Protein AF-A0ABD2N912-F1 (afdb_monomer)

Foldseek 3Di:
DPDPPPPPPPPPPPPPPPPVVVVLVPDDPLVNVVVVLPPPPVPDDPLRSVLCCQCVPPDPVSHDDDPVVVCPGPVNVPPPVVCVVVVVDDPVVVCCVVPVVHDPPPCPPPPPPDPPPPD

Structure (mmCIF, N/CA/C/O backbone):
data_AF-A0ABD2N912-F1
#
_entry.id   AF-A0ABD2N912-F1
#
loop_
_atom_site.group_PDB
_atom_site.id
_atom_site.type_symbol
_atom_site.label_atom_id
_atom_site.label_alt_id
_atom_site.label_comp_id
_atom_site.label_asym_id
_atom_site.label_entity_id
_atom_site.label_seq_id
_atom_site.pdbx_PDB_ins_code
_atom_site.Cartn_x
_atom_site.Cartn_y
_atom_site.Cartn_z
_atom_site.occupancy
_atom_site.B_iso_or_equiv
_atom_site.auth_seq_id
_atom_site.auth_comp_id
_atom_site.auth_asym_id
_atom_site.auth_atom_id
_atom_site.pdbx_PDB_model_num
ATOM 1 N N . MET A 1 1 ? -37.640 -16.811 -31.828 1.00 45.12 1 MET A N 1
ATOM 2 C CA . MET A 1 1 ? -36.407 -17.534 -32.209 1.00 45.12 1 MET A CA 1
ATOM 3 C C . MET A 1 1 ? -35.160 -16.833 -31.652 1.00 45.12 1 MET A C 1
ATOM 5 O O . MET A 1 1 ? -34.442 -16.226 -32.421 1.00 45.12 1 MET A O 1
ATOM 9 N N . HIS A 1 2 ? -34.896 -16.860 -30.338 1.00 42.69 2 HIS A N 1
ATOM 10 C CA . HIS A 1 2 ? -33.666 -16.251 -29.774 1.00 42.69 2 HIS A CA 1
ATOM 11 C C . HIS A 1 2 ? -33.140 -16.973 -28.514 1.00 42.69 2 HIS A C 1
ATOM 13 O O . HIS A 1 2 ? -32.409 -16.394 -27.726 1.00 42.69 2 HIS A O 1
ATOM 19 N N . GLN A 1 3 ? -33.497 -18.245 -28.307 1.00 40.22 3 GLN A N 1
ATOM 20 C CA . GLN A 1 3 ? -33.136 -19.000 -27.092 1.00 40.22 3 GLN A CA 1
ATOM 21 C C . GLN A 1 3 ? -32.065 -20.086 -27.329 1.00 40.22 3 GLN A C 1
ATOM 23 O O . GLN A 1 3 ? -31.762 -20.845 -26.422 1.00 40.22 3 GLN A O 1
ATOM 28 N N . HIS A 1 4 ? -31.457 -20.163 -28.521 1.00 38.78 4 HIS A N 1
ATOM 29 C CA . HIS A 1 4 ? -30.502 -21.236 -28.860 1.00 38.78 4 HIS A CA 1
ATOM 30 C C . HIS A 1 4 ? -29.018 -20.833 -28.882 1.00 38.78 4 HIS A C 1
ATOM 32 O O . HIS A 1 4 ? -28.172 -21.702 -29.044 1.00 38.78 4 HIS A O 1
ATOM 38 N N . TYR A 1 5 ? -28.669 -19.560 -28.667 1.00 40.53 5 TYR A N 1
ATOM 39 C CA . TYR A 1 5 ? -27.278 -19.089 -28.793 1.00 40.53 5 TYR A CA 1
ATOM 40 C C . TYR A 1 5 ? -26.486 -19.003 -27.476 1.00 40.53 5 TYR A C 1
ATOM 42 O O . TYR A 1 5 ? -25.312 -18.649 -27.503 1.00 40.53 5 TYR A O 1
ATOM 50 N N . PHE A 1 6 ? -27.084 -19.331 -26.324 1.00 36.62 6 PHE A N 1
ATOM 51 C CA . PHE A 1 6 ? -26.422 -19.154 -25.020 1.00 36.62 6 PHE A CA 1
ATOM 52 C C . PHE A 1 6 ? -25.780 -20.433 -24.446 1.00 36.62 6 PHE A C 1
ATOM 54 O O . PHE A 1 6 ? -25.070 -20.364 -23.450 1.00 36.62 6 PHE A O 1
ATOM 61 N N . ALA A 1 7 ? -25.996 -21.600 -25.062 1.00 39.78 7 ALA A N 1
ATOM 62 C CA . ALA A 1 7 ? -25.553 -22.886 -24.507 1.00 39.78 7 ALA A CA 1
ATOM 63 C C . ALA A 1 7 ? -24.255 -23.451 -25.124 1.00 39.78 7 ALA A C 1
ATOM 65 O O . ALA A 1 7 ? -23.718 -24.428 -24.610 1.00 39.78 7 ALA A O 1
ATOM 66 N N . GLU A 1 8 ? -23.711 -22.853 -26.188 1.00 37.34 8 GLU A N 1
ATOM 67 C CA . GLU A 1 8 ? -22.525 -23.397 -26.882 1.00 37.34 8 GLU A CA 1
ATOM 68 C C . GLU A 1 8 ? -21.184 -22.797 -26.433 1.00 37.34 8 GLU A C 1
ATOM 70 O O . GLU A 1 8 ? -20.123 -23.280 -26.833 1.00 37.34 8 GLU A O 1
ATOM 75 N N . THR A 1 9 ? -21.185 -21.781 -25.568 1.00 41.31 9 THR A N 1
ATOM 76 C CA . THR A 1 9 ? -19.943 -21.136 -25.108 1.00 41.31 9 THR A CA 1
ATOM 77 C C . THR A 1 9 ? -19.308 -21.811 -23.893 1.00 41.31 9 THR A C 1
ATOM 79 O O . THR A 1 9 ? -18.129 -21.591 -23.636 1.00 41.31 9 THR A O 1
ATOM 82 N N . LEU A 1 10 ? -20.024 -22.690 -23.185 1.00 40.66 10 LEU A N 1
ATOM 83 C CA . LEU A 1 10 ? -19.521 -23.325 -21.957 1.00 40.66 10 LEU A CA 1
ATOM 84 C C . LEU A 1 10 ? -18.709 -24.608 -22.183 1.00 40.66 10 LEU A C 1
ATOM 86 O O . LEU A 1 10 ? -18.123 -25.125 -21.238 1.00 40.66 10 LEU A O 1
ATOM 90 N N . ASN A 1 11 ? -18.620 -25.112 -23.419 1.00 39.91 11 ASN A N 1
ATOM 91 C CA . ASN A 1 11 ? -17.961 -26.396 -23.696 1.00 39.91 11 ASN A CA 1
ATOM 92 C C . ASN A 1 11 ? -16.570 -26.284 -24.343 1.00 39.91 11 ASN A C 1
ATOM 94 O O . ASN A 1 11 ? -15.971 -27.301 -24.688 1.00 39.91 11 ASN A O 1
ATOM 98 N N . LYS A 1 12 ? -16.028 -25.068 -24.504 1.00 41.16 12 LYS A N 1
ATOM 99 C CA . LYS A 1 12 ? -14.683 -24.851 -25.079 1.00 41.16 12 LYS A CA 1
ATOM 100 C C . LYS A 1 12 ? -13.623 -24.376 -24.080 1.00 41.16 12 LYS A C 1
ATOM 102 O O . LYS A 1 12 ? -12.449 -24.356 -24.431 1.00 41.16 12 LYS A O 1
ATOM 107 N N . GLU A 1 13 ? -13.983 -24.081 -22.831 1.00 44.50 13 GLU A N 1
ATOM 108 C CA . GLU A 1 13 ? -13.016 -23.620 -21.816 1.00 44.50 13 GLU A CA 1
ATOM 109 C C . GLU A 1 13 ? -12.293 -24.761 -21.069 1.00 44.50 13 GLU A C 1
ATOM 111 O O . GLU A 1 13 ? -11.349 -24.513 -20.325 1.00 44.50 13 GLU A O 1
ATOM 116 N N . SER A 1 14 ? -12.665 -26.029 -21.284 1.00 47.09 14 SER A N 1
ATOM 117 C CA . SER A 1 14 ? -12.164 -27.140 -20.456 1.00 47.09 14 SER A CA 1
ATOM 118 C C . SER A 1 14 ? -10.816 -27.750 -20.886 1.00 47.09 14 SER A C 1
ATOM 120 O O . SER A 1 14 ? -10.288 -28.588 -20.152 1.00 47.09 14 SER A O 1
ATOM 122 N N . VAL A 1 15 ? -10.238 -27.389 -22.040 1.00 48.19 15 VAL A N 1
ATOM 123 C CA . 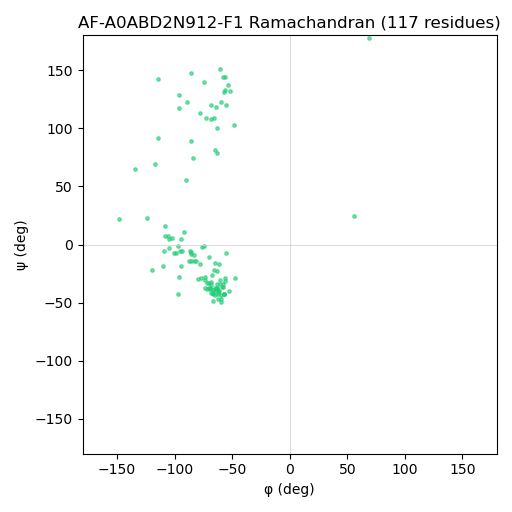VAL A 1 15 ? -9.055 -28.108 -22.581 1.00 48.19 15 VAL A CA 1
ATOM 124 C C . VAL A 1 15 ? -7.756 -27.290 -22.538 1.00 48.19 15 VAL A C 1
ATOM 126 O O . VAL A 1 15 ? -6.675 -27.869 -22.541 1.00 48.19 15 VAL A O 1
ATOM 129 N N . VAL A 1 16 ? -7.822 -25.963 -22.394 1.00 47.44 16 VAL A N 1
ATOM 130 C CA . VAL A 1 16 ? -6.622 -25.094 -22.408 1.00 47.44 16 VAL A CA 1
ATOM 131 C C . VAL A 1 16 ? -5.885 -25.057 -21.052 1.00 47.44 16 VAL A C 1
ATOM 133 O O . VAL A 1 16 ? -4.732 -24.658 -20.977 1.00 47.44 16 VAL A O 1
ATOM 136 N N . GLY A 1 17 ? -6.500 -25.534 -19.964 1.00 48.03 17 GLY A N 1
ATOM 137 C CA . GLY A 1 17 ? -5.993 -25.289 -18.605 1.00 48.03 17 GLY A CA 1
ATOM 138 C C . GLY A 1 17 ? -4.930 -26.249 -18.054 1.00 48.03 17 GLY A C 1
ATOM 139 O O . GLY A 1 17 ? -4.338 -25.938 -17.025 1.00 48.03 17 GLY A O 1
ATOM 140 N N . LYS A 1 18 ? -4.685 -27.419 -18.664 1.00 50.84 18 LYS A N 1
ATOM 141 C CA . LYS A 1 18 ? -3.823 -28.455 -18.044 1.00 50.84 18 LYS A CA 1
ATOM 142 C C . LYS A 1 18 ? -2.375 -28.436 -18.535 1.00 50.84 18 LYS A C 1
ATOM 144 O O . LYS A 1 18 ? -1.462 -28.527 -17.722 1.00 50.84 18 LYS A O 1
ATOM 149 N N . SER A 1 19 ? -2.155 -28.271 -19.839 1.00 52.31 19 SER A N 1
ATOM 150 C CA . SER A 1 19 ? -0.809 -28.284 -20.430 1.00 52.31 19 SER A CA 1
ATOM 151 C C . SER A 1 19 ? 0.002 -27.029 -20.098 1.00 52.31 19 SER A C 1
ATOM 153 O O . SER A 1 19 ? 1.215 -27.106 -19.923 1.00 52.31 19 SER A O 1
ATOM 155 N N . GLU A 1 20 ? -0.657 -25.874 -19.973 1.00 56.81 20 GLU A N 1
ATOM 156 C CA . GLU A 1 20 ? 0.009 -24.619 -19.603 1.00 56.81 20 GLU A CA 1
ATOM 157 C C . GLU A 1 20 ? 0.426 -24.615 -18.126 1.00 56.81 20 GLU A C 1
ATOM 159 O O . GLU A 1 20 ? 1.531 -24.189 -17.797 1.00 56.81 20 GLU A O 1
ATOM 164 N N . PHE A 1 21 ? -0.398 -25.179 -17.237 1.00 52.91 21 PHE A N 1
ATOM 165 C CA . PHE A 1 21 ? -0.070 -25.313 -15.815 1.00 52.91 21 PHE A CA 1
ATOM 166 C C . PHE A 1 21 ? 1.121 -26.250 -15.566 1.00 52.91 21 PHE A C 1
ATOM 168 O O . PHE A 1 21 ? 1.972 -25.951 -14.727 1.00 52.91 21 PHE A O 1
ATOM 175 N N . GL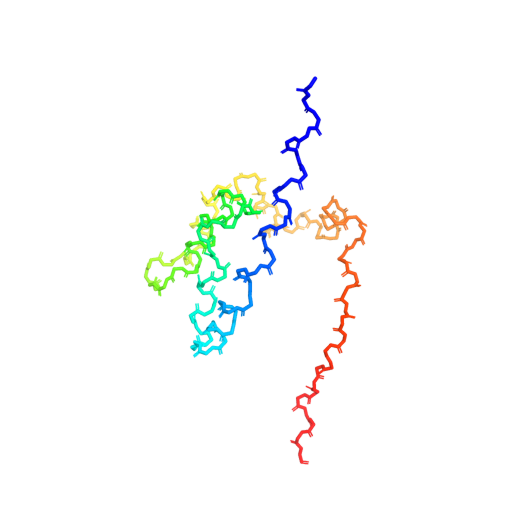U A 1 22 ? 1.227 -27.349 -16.320 1.00 60.97 22 GLU A N 1
ATOM 176 C CA . GLU A 1 22 ? 2.365 -28.272 -16.218 1.00 60.97 22 GLU A CA 1
ATOM 177 C C . GLU A 1 22 ? 3.672 -27.635 -16.727 1.00 60.97 22 GLU A C 1
ATOM 179 O O . GLU A 1 22 ? 4.744 -27.856 -16.160 1.00 60.97 22 GLU A O 1
ATOM 184 N N . ALA A 1 23 ? 3.590 -26.784 -17.756 1.00 61.38 23 ALA A N 1
ATOM 185 C CA . ALA A 1 23 ? 4.733 -26.020 -18.251 1.00 61.38 23 ALA A CA 1
ATOM 186 C C . ALA A 1 23 ? 5.193 -24.942 -17.250 1.00 61.38 23 ALA A C 1
ATOM 188 O O . ALA A 1 23 ? 6.396 -24.733 -17.075 1.00 61.38 23 ALA A O 1
ATOM 189 N N . LEU A 1 24 ? 4.255 -24.298 -16.549 1.00 54.50 24 LEU A N 1
ATOM 190 C CA . LEU A 1 24 ? 4.544 -23.295 -15.518 1.00 54.50 24 LEU A CA 1
ATOM 191 C C . LEU A 1 24 ? 5.199 -23.903 -14.269 1.00 54.50 24 LEU A C 1
ATOM 193 O O . LEU A 1 24 ? 6.057 -23.258 -13.670 1.00 54.50 24 LEU A O 1
ATOM 197 N N . ALA A 1 25 ? 4.877 -25.153 -13.921 1.00 59.94 25 ALA A N 1
ATOM 198 C CA . ALA A 1 25 ? 5.501 -25.878 -12.807 1.00 59.94 25 ALA A CA 1
ATOM 199 C C . ALA A 1 25 ? 7.004 -26.166 -13.014 1.00 59.94 25 ALA A C 1
ATOM 201 O O . ALA A 1 25 ? 7.713 -26.474 -12.056 1.00 59.94 25 ALA A O 1
ATOM 202 N N . ARG A 1 26 ? 7.502 -26.051 -14.254 1.00 63.38 26 ARG A N 1
ATOM 203 C CA . ARG A 1 26 ? 8.919 -26.249 -14.613 1.00 63.38 26 ARG A CA 1
ATOM 204 C C . ARG A 1 26 ? 9.733 -24.955 -14.613 1.00 63.38 26 ARG A C 1
ATOM 206 O O . ARG A 1 26 ? 10.946 -24.997 -14.814 1.00 63.38 26 ARG A O 1
ATOM 213 N N . LEU A 1 27 ? 9.094 -23.804 -14.405 1.00 56.16 27 LEU A N 1
ATOM 214 C CA . LEU A 1 27 ? 9.784 -22.523 -14.335 1.00 56.16 27 LEU A CA 1
ATOM 215 C C . LEU A 1 27 ? 10.294 -22.271 -12.910 1.00 56.16 27 LEU A C 1
ATOM 217 O O . LEU A 1 27 ? 9.649 -22.673 -11.939 1.00 56.16 27 LEU A O 1
ATOM 221 N N . PRO A 1 28 ? 11.438 -21.580 -12.743 1.00 57.62 28 PRO A N 1
ATOM 222 C CA . PRO A 1 28 ? 11.879 -21.154 -11.423 1.00 57.62 28 PRO A CA 1
ATOM 223 C C . PRO A 1 28 ? 10.748 -20.376 -10.744 1.00 57.62 28 PRO A C 1
ATOM 225 O O . PRO A 1 28 ? 10.109 -19.538 -11.382 1.00 57.62 28 PRO A O 1
ATOM 228 N N . LYS A 1 29 ? 10.517 -20.638 -9.450 1.00 55.31 29 LYS A N 1
ATOM 229 C CA . LYS A 1 29 ? 9.402 -20.080 -8.652 1.00 55.31 29 LYS A CA 1
ATOM 230 C C . LYS A 1 29 ? 9.240 -18.557 -8.817 1.00 55.31 29 LYS A C 1
ATOM 232 O O . LYS A 1 29 ? 8.127 -18.044 -8.771 1.00 55.31 29 LYS A O 1
ATOM 237 N N . THR A 1 30 ? 10.332 -17.847 -9.107 1.00 46.72 30 THR A N 1
ATOM 238 C CA . THR A 1 30 ? 10.363 -16.416 -9.440 1.00 46.72 30 THR A CA 1
ATOM 239 C C . THR A 1 30 ? 9.507 -16.037 -10.656 1.00 46.72 30 THR A C 1
ATOM 241 O O . THR A 1 30 ? 8.902 -14.975 -10.647 1.00 46.72 30 THR A O 1
ATOM 244 N N . ILE A 1 31 ? 9.425 -16.866 -11.701 1.00 49.91 31 ILE A N 1
ATOM 245 C CA . ILE A 1 31 ? 8.678 -16.565 -12.939 1.00 49.91 31 ILE A CA 1
ATOM 246 C C . ILE A 1 31 ? 7.170 -16.814 -12.766 1.00 49.91 31 ILE A C 1
ATOM 248 O O . ILE A 1 31 ? 6.360 -16.104 -13.361 1.00 49.91 31 ILE A O 1
ATOM 252 N N . ILE A 1 32 ? 6.784 -17.752 -11.896 1.00 52.00 32 ILE A N 1
ATOM 253 C CA . ILE A 1 32 ? 5.377 -18.104 -11.644 1.00 52.00 32 ILE A CA 1
ATOM 254 C C . ILE A 1 32 ? 4.624 -16.938 -10.981 1.00 52.00 32 ILE A C 1
ATOM 256 O O . ILE A 1 32 ? 3.495 -16.638 -11.368 1.00 52.00 32 ILE A O 1
ATOM 260 N N . ILE A 1 33 ? 5.266 -16.212 -10.055 1.00 52.59 33 ILE A N 1
ATOM 261 C CA . ILE A 1 33 ? 4.657 -15.047 -9.383 1.00 52.59 33 ILE A CA 1
ATOM 262 C C . ILE A 1 33 ? 4.305 -13.944 -10.397 1.00 52.59 33 ILE A C 1
ATOM 264 O O . ILE A 1 33 ? 3.237 -13.341 -10.310 1.00 52.59 33 ILE A O 1
ATOM 268 N N . PHE A 1 34 ? 5.167 -13.709 -11.393 1.00 47.91 34 PHE A N 1
ATOM 269 C CA . PHE A 1 34 ? 4.938 -12.685 -12.419 1.00 47.91 34 PHE A CA 1
ATOM 270 C C . PHE A 1 34 ? 3.863 -13.078 -13.439 1.00 47.91 34 PHE A C 1
ATOM 272 O O . PHE A 1 34 ? 3.180 -12.196 -13.952 1.00 47.91 34 PHE A O 1
ATOM 279 N N . HIS A 1 35 ? 3.688 -14.372 -13.726 1.00 48.75 35 HIS A N 1
ATOM 280 C CA . HIS A 1 35 ? 2.649 -14.846 -14.649 1.00 48.75 35 HIS A CA 1
ATOM 281 C C . HIS A 1 35 ? 1.249 -14.860 -14.013 1.00 48.75 35 HIS A C 1
ATOM 283 O O . HIS A 1 35 ? 0.257 -14.682 -14.712 1.00 48.75 35 HIS A O 1
ATOM 289 N N . PHE A 1 36 ? 1.156 -15.033 -12.686 1.00 51.16 36 PHE A N 1
ATOM 290 C CA . PHE A 1 36 ? -0.124 -15.040 -11.963 1.00 51.16 36 PHE A CA 1
ATOM 291 C C . PHE A 1 36 ? -0.824 -13.670 -11.965 1.00 51.16 36 PHE A C 1
ATOM 293 O O . PHE A 1 36 ? -2.053 -13.584 -11.914 1.00 51.16 36 PHE A O 1
ATOM 300 N N . ILE A 1 37 ? -0.057 -12.586 -12.090 1.00 54.16 37 ILE A N 1
ATOM 301 C CA . ILE A 1 37 ? -0.575 -11.224 -12.286 1.00 54.16 37 ILE A CA 1
ATOM 302 C C . ILE A 1 37 ? -0.691 -10.977 -13.781 1.00 54.16 37 ILE A C 1
ATOM 304 O O . ILE A 1 37 ? -0.091 -10.072 -14.356 1.00 54.16 37 ILE A O 1
ATOM 308 N N . ASP A 1 38 ? -1.431 -11.856 -14.440 1.00 54.38 38 ASP A N 1
ATOM 309 C CA . ASP A 1 38 ? -1.714 -11.706 -15.849 1.00 54.38 38 ASP A CA 1
ATOM 310 C C . ASP A 1 38 ? -2.396 -10.344 -16.076 1.00 54.38 38 ASP A C 1
ATOM 312 O O . ASP A 1 38 ? -3.378 -9.984 -15.409 1.00 54.38 38 ASP A O 1
ATOM 316 N N . LYS A 1 39 ? -1.887 -9.595 -17.061 1.00 56.62 39 LYS A N 1
ATOM 317 C CA . LYS A 1 39 ? -2.407 -8.301 -17.535 1.00 56.62 39 LYS A CA 1
ATOM 318 C C . LYS A 1 39 ? -3.882 -8.366 -17.956 1.00 56.62 39 LYS A C 1
ATOM 320 O O . LYS A 1 39 ? -4.488 -7.325 -18.228 1.00 56.62 39 LYS A O 1
ATOM 325 N N . LYS A 1 40 ? -4.475 -9.563 -17.990 1.00 57.44 40 LYS A N 1
ATOM 326 C CA . LYS A 1 40 ? -5.861 -9.836 -18.367 1.00 57.44 40 LYS A CA 1
ATOM 327 C C . LYS A 1 40 ? -6.686 -10.592 -17.324 1.00 57.44 40 LYS A C 1
ATOM 329 O O . LYS A 1 40 ? -7.711 -11.137 -17.706 1.00 57.44 40 LYS A O 1
ATOM 334 N N . ASN A 1 41 ? -6.352 -10.591 -16.028 1.00 65.75 41 ASN A N 1
ATOM 335 C CA . ASN A 1 41 ? -7.304 -11.124 -15.042 1.00 65.75 41 ASN A CA 1
ATOM 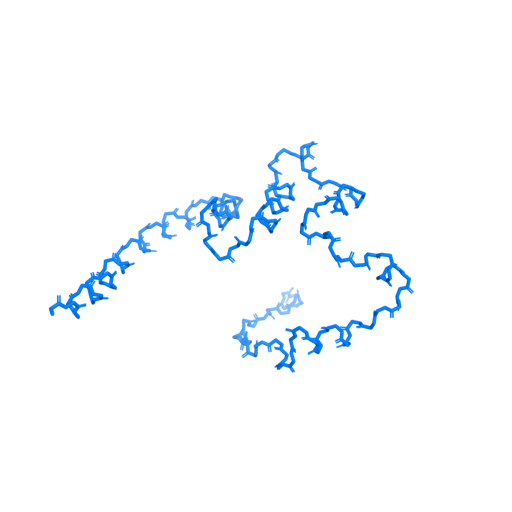336 C C . ASN A 1 41 ? -8.566 -10.223 -14.981 1.00 65.75 41 ASN A C 1
ATOM 338 O O . ASN A 1 41 ? -8.484 -9.102 -14.459 1.00 65.75 41 ASN A O 1
ATOM 342 N N . PRO A 1 42 ? -9.739 -10.672 -15.482 1.00 66.75 42 PRO A N 1
ATOM 343 C CA . PRO A 1 42 ? -10.941 -9.839 -15.542 1.00 66.75 42 PRO A CA 1
ATOM 344 C C . PRO A 1 42 ? -11.531 -9.566 -14.152 1.00 66.75 42 PRO A C 1
ATOM 346 O O . PRO A 1 42 ? -12.412 -8.723 -14.012 1.00 66.75 42 PRO A O 1
ATOM 349 N N . ARG A 1 43 ? -11.051 -10.262 -13.112 1.00 80.00 43 ARG A N 1
ATOM 350 C CA . ARG A 1 43 ? -11.537 -10.128 -11.733 1.00 80.00 43 ARG A CA 1
ATOM 351 C C . ARG A 1 43 ? -10.906 -8.957 -10.978 1.00 80.00 43 ARG A C 1
ATOM 353 O O . ARG A 1 43 ? -11.403 -8.597 -9.916 1.00 80.00 43 ARG A O 1
ATOM 360 N N . LEU A 1 44 ? -9.817 -8.373 -11.488 1.00 84.31 44 LEU A N 1
ATOM 361 C CA . LEU A 1 44 ? -9.138 -7.245 -10.846 1.00 84.31 44 LEU A CA 1
ATOM 362 C C . LEU A 1 44 ? -9.594 -5.913 -11.438 1.00 84.31 44 LEU A C 1
ATOM 364 O O . LEU A 1 44 ? -9.504 -5.698 -12.650 1.00 84.31 44 LEU A O 1
ATOM 368 N N . SER A 1 45 ? -9.999 -4.996 -10.555 1.00 89.75 45 SER A N 1
ATOM 369 C CA . SER A 1 45 ? -10.273 -3.606 -10.921 1.00 89.75 45 SER A CA 1
ATOM 370 C C . SER A 1 45 ? -9.015 -2.929 -11.483 1.00 89.75 45 SER A C 1
ATOM 372 O O . SER A 1 45 ? -7.891 -3.276 -11.107 1.00 89.75 45 SER A O 1
ATOM 374 N N . ALA A 1 46 ? -9.187 -1.945 -12.369 1.00 90.19 46 ALA A N 1
ATOM 375 C CA . ALA A 1 46 ? -8.056 -1.220 -12.953 1.00 90.19 46 ALA A CA 1
ATOM 376 C C . ALA A 1 46 ? -7.138 -0.564 -11.891 1.00 90.19 46 ALA A C 1
ATOM 378 O O . ALA A 1 46 ? -5.924 -0.736 -11.998 1.00 90.19 46 ALA A O 1
ATOM 379 N N . PRO A 1 47 ? -7.658 0.082 -10.822 1.00 91.56 47 PRO A N 1
ATOM 380 C CA . PRO A 1 47 ? -6.814 0.605 -9.744 1.00 91.56 47 PRO A CA 1
ATOM 381 C C . PRO A 1 47 ? -6.036 -0.476 -8.983 1.00 91.56 47 PRO A C 1
ATOM 383 O O . PRO A 1 47 ? -4.883 -0.261 -8.617 1.00 91.56 47 PRO A O 1
ATOM 386 N N . SER A 1 48 ? -6.641 -1.648 -8.755 1.00 91.06 48 SER A N 1
ATOM 387 C CA . SER A 1 48 ? -5.956 -2.779 -8.110 1.00 91.06 48 SER A CA 1
ATOM 388 C C . SER A 1 48 ? -4.814 -3.308 -8.973 1.00 91.06 48 SER A C 1
ATOM 390 O O . SER A 1 48 ? -3.764 -3.672 -8.449 1.00 91.06 48 SER A O 1
ATOM 392 N N . ARG A 1 49 ? -5.008 -3.335 -10.295 1.00 90.31 49 ARG A N 1
ATOM 393 C CA . ARG A 1 49 ? -3.983 -3.774 -11.243 1.00 90.31 49 ARG A CA 1
ATOM 394 C C . ARG A 1 49 ? -2.796 -2.816 -11.274 1.00 90.31 49 ARG A C 1
ATOM 396 O O . ARG A 1 49 ? -1.674 -3.277 -11.110 1.00 90.31 49 ARG A O 1
ATOM 403 N N . ASP A 1 50 ? -3.046 -1.510 -11.389 1.00 91.31 50 ASP A N 1
ATOM 404 C CA . ASP A 1 50 ? -1.991 -0.482 -11.352 1.00 91.31 50 ASP A CA 1
ATOM 405 C C . ASP A 1 50 ? -1.170 -0.561 -10.055 1.00 91.31 50 ASP A C 1
ATOM 407 O O . ASP A 1 50 ? 0.060 -0.517 -10.088 1.00 91.31 50 ASP A O 1
ATOM 411 N N . LEU A 1 51 ? -1.831 -0.764 -8.909 1.00 93.06 51 LEU A N 1
ATOM 412 C CA . LEU A 1 51 ? -1.140 -0.953 -7.634 1.00 93.06 51 LEU A CA 1
ATOM 413 C C . LEU A 1 51 ? -0.199 -2.169 -7.663 1.00 93.06 51 LEU A C 1
ATOM 415 O O . LEU A 1 51 ? 0.963 -2.055 -7.269 1.00 93.06 51 LEU A O 1
ATOM 419 N N . LEU A 1 52 ? -0.696 -3.324 -8.115 1.00 91.44 52 LEU A N 1
ATOM 420 C CA . LEU A 1 52 ? 0.080 -4.565 -8.154 1.00 91.44 52 LEU A CA 1
ATOM 421 C C . LEU A 1 52 ? 1.256 -4.476 -9.129 1.00 91.44 52 LEU A C 1
ATOM 423 O O . LEU A 1 52 ? 2.363 -4.865 -8.761 1.00 91.44 52 LEU A O 1
ATOM 427 N N . GLU A 1 53 ? 1.049 -3.914 -10.322 1.00 90.69 53 GLU A N 1
ATOM 428 C CA . GLU A 1 53 ? 2.113 -3.712 -11.315 1.00 90.69 53 GLU A CA 1
ATOM 429 C C . GLU A 1 53 ? 3.264 -2.876 -10.737 1.00 90.69 53 GLU A C 1
ATOM 431 O O . GLU A 1 53 ? 4.432 -3.235 -10.886 1.00 90.69 53 GLU A O 1
ATOM 436 N N . ARG A 1 54 ? 2.954 -1.805 -9.994 1.00 92.50 54 ARG A N 1
ATOM 437 C CA . ARG A 1 54 ? 3.975 -0.942 -9.376 1.00 92.50 54 ARG A CA 1
ATOM 438 C C . ARG A 1 54 ? 4.662 -1.577 -8.168 1.00 92.50 54 ARG A C 1
ATOM 440 O O . ARG A 1 54 ? 5.854 -1.344 -7.955 1.00 92.50 54 ARG A O 1
ATOM 447 N N . LEU A 1 55 ? 3.933 -2.333 -7.345 1.00 92.44 55 LEU A N 1
ATOM 448 C CA . LEU A 1 55 ? 4.493 -3.019 -6.171 1.00 92.44 55 LEU A CA 1
ATOM 449 C C . LEU A 1 55 ? 5.412 -4.174 -6.562 1.00 92.44 55 LEU A C 1
ATOM 451 O O . LEU A 1 55 ? 6.384 -4.455 -5.863 1.00 92.44 55 LEU A O 1
ATOM 455 N N . LEU A 1 56 ? 5.100 -4.833 -7.671 1.00 90.88 56 LEU A N 1
ATOM 456 C CA . LEU A 1 56 ? 5.778 -6.045 -8.110 1.00 90.88 56 LEU A CA 1
ATOM 457 C C . LEU A 1 56 ? 6.662 -5.799 -9.329 1.00 90.88 56 LEU A C 1
ATOM 459 O O . LEU A 1 56 ? 7.125 -6.745 -9.950 1.00 90.88 56 LEU A O 1
ATOM 463 N N . GLU A 1 57 ? 6.965 -4.537 -9.626 1.00 90.19 57 GLU A N 1
ATOM 464 C CA . GLU A 1 57 ? 7.934 -4.149 -10.644 1.00 90.19 57 GLU A CA 1
ATOM 465 C C . GLU A 1 57 ? 9.271 -4.878 -10.425 1.00 90.19 57 GLU A C 1
ATOM 467 O O . GLU A 1 57 ? 9.808 -4.948 -9.308 1.00 90.19 57 GLU A O 1
ATOM 472 N N . LYS A 1 58 ? 9.807 -5.444 -11.508 1.00 88.69 58 LYS A N 1
ATOM 473 C CA . LYS A 1 58 ? 11.020 -6.264 -11.484 1.00 88.69 58 LYS A CA 1
ATOM 474 C C . LYS A 1 58 ? 12.232 -5.418 -11.118 1.00 88.69 58 LYS A C 1
ATOM 476 O O . LYS A 1 58 ? 13.070 -5.860 -10.333 1.00 88.69 58 LYS A O 1
ATOM 481 N N . ASP A 1 59 ? 12.304 -4.211 -11.669 1.00 89.50 59 ASP A N 1
ATOM 482 C CA . ASP A 1 59 ? 13.355 -3.250 -11.356 1.00 89.50 59 ASP A CA 1
ATOM 483 C C . ASP A 1 59 ? 13.079 -2.573 -9.995 1.00 89.50 59 ASP A C 1
ATOM 485 O O . ASP A 1 59 ? 12.126 -1.795 -9.868 1.00 89.50 59 ASP A O 1
ATOM 489 N N . PRO A 1 60 ? 13.907 -2.805 -8.959 1.00 90.25 60 PRO A N 1
ATOM 490 C CA . PRO A 1 60 ? 13.681 -2.238 -7.631 1.00 90.25 60 PRO A CA 1
ATOM 491 C C . PRO A 1 60 ? 13.739 -0.705 -7.618 1.00 90.25 60 PRO A C 1
ATOM 493 O O . PRO A 1 60 ? 13.156 -0.074 -6.734 1.00 90.25 60 PRO A O 1
ATOM 496 N N . THR A 1 61 ? 14.415 -0.083 -8.589 1.00 93.00 61 THR A N 1
ATO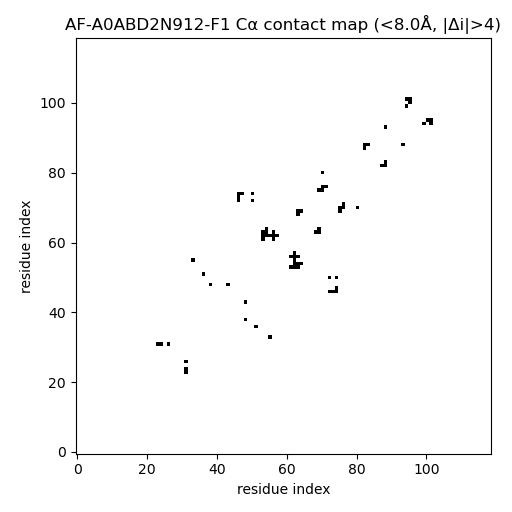M 497 C CA . THR A 1 61 ? 14.476 1.380 -8.690 1.00 93.00 61 THR A CA 1
ATOM 498 C C . THR A 1 61 ? 13.158 1.973 -9.189 1.00 93.00 61 THR A C 1
ATOM 500 O O . THR A 1 61 ? 12.801 3.088 -8.804 1.00 93.00 61 THR A O 1
ATOM 503 N N . LYS A 1 62 ? 12.390 1.217 -9.976 1.00 91.31 62 LYS A N 1
ATOM 504 C CA . LYS A 1 62 ? 11.076 1.624 -10.497 1.00 91.31 62 LYS A CA 1
ATOM 505 C C . LYS A 1 62 ? 9.917 1.151 -9.626 1.00 91.31 62 LYS A C 1
ATOM 507 O O . LYS A 1 62 ? 8.831 1.720 -9.702 1.00 91.31 62 LYS A O 1
ATOM 512 N N . ARG A 1 63 ? 10.157 0.152 -8.773 1.00 93.81 63 ARG A N 1
ATOM 513 C CA . ARG A 1 63 ? 9.182 -0.353 -7.806 1.00 93.81 63 ARG A CA 1
ATOM 514 C C . ARG A 1 63 ? 8.672 0.754 -6.897 1.00 93.81 63 ARG A C 1
ATOM 516 O O . ARG A 1 63 ? 9.415 1.650 -6.502 1.00 93.81 63 ARG A O 1
ATOM 523 N N . LEU A 1 64 ? 7.399 0.675 -6.532 1.00 93.69 64 LEU A N 1
ATOM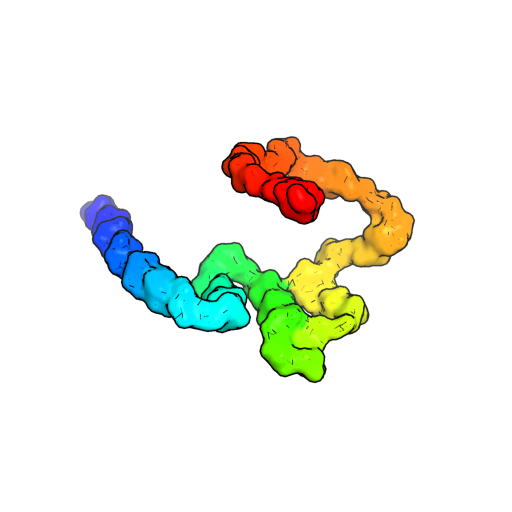 524 C CA . LEU A 1 64 ? 6.808 1.541 -5.523 1.00 93.69 64 LEU A CA 1
ATOM 525 C C . LEU A 1 64 ? 7.472 1.293 -4.158 1.00 93.69 64 LEU A C 1
ATOM 527 O O . LEU A 1 64 ? 7.401 0.187 -3.632 1.00 93.69 64 LEU A O 1
ATOM 531 N N . ARG A 1 65 ? 8.116 2.320 -3.582 1.00 89.94 65 ARG A N 1
ATOM 532 C CA . ARG A 1 65 ? 8.944 2.168 -2.361 1.00 89.94 65 ARG A CA 1
ATOM 533 C C . ARG A 1 65 ? 8.477 2.985 -1.163 1.00 89.94 65 ARG A C 1
ATOM 535 O O . ARG A 1 65 ? 8.856 2.685 -0.039 1.00 89.94 65 ARG A O 1
ATOM 542 N N . SER A 1 66 ? 7.714 4.055 -1.393 1.00 90.00 66 SER A N 1
ATOM 543 C CA . SER A 1 66 ? 7.377 5.019 -0.344 1.00 90.00 66 SER A CA 1
ATOM 544 C C . SER A 1 66 ? 5.887 5.020 -0.029 1.00 90.00 66 SER A C 1
ATOM 546 O O . SER A 1 66 ? 5.048 4.945 -0.929 1.00 90.00 66 SER A O 1
ATOM 548 N N . LEU A 1 67 ? 5.561 5.187 1.255 1.00 86.25 67 LEU A N 1
ATOM 549 C CA . LEU A 1 67 ? 4.178 5.349 1.707 1.00 86.25 67 LEU A CA 1
ATOM 550 C C . LEU A 1 67 ? 3.515 6.582 1.086 1.00 86.25 67 LEU A C 1
ATOM 552 O O . LEU A 1 67 ? 2.335 6.539 0.766 1.00 86.25 67 LEU A O 1
ATOM 556 N N . ARG A 1 68 ? 4.276 7.659 0.855 1.00 89.00 68 ARG A N 1
ATOM 557 C CA . ARG A 1 68 ? 3.766 8.865 0.187 1.00 89.00 68 ARG A CA 1
ATOM 558 C C . ARG A 1 68 ? 3.351 8.583 -1.255 1.00 89.00 68 ARG A C 1
ATOM 560 O O . ARG A 1 68 ? 2.345 9.100 -1.710 1.00 89.00 68 ARG A O 1
ATOM 567 N N . SER A 1 69 ? 4.110 7.765 -1.979 1.00 90.38 69 SER A N 1
ATOM 568 C CA . SER A 1 69 ? 3.728 7.347 -3.330 1.00 90.38 69 SER A CA 1
ATOM 569 C C . SER A 1 69 ? 2.521 6.404 -3.287 1.00 90.38 69 SER A C 1
ATOM 571 O O . SER A 1 69 ? 1.632 6.521 -4.123 1.00 90.38 69 SER A O 1
ATOM 573 N N . LEU A 1 70 ? 2.451 5.520 -2.288 1.00 90.25 70 LEU A N 1
ATOM 574 C CA . LEU A 1 70 ? 1.337 4.588 -2.095 1.00 90.25 70 LEU A CA 1
ATOM 575 C C . LEU A 1 70 ? -0.001 5.317 -1.897 1.00 90.25 70 LEU A C 1
ATOM 577 O O . LEU A 1 70 ? -0.988 4.949 -2.526 1.00 90.25 70 LEU A O 1
ATOM 581 N N . THR A 1 71 ? -0.025 6.390 -1.099 1.00 90.19 71 THR A N 1
ATOM 582 C CA . THR A 1 71 ? -1.255 7.156 -0.821 1.00 90.19 71 THR A CA 1
ATOM 583 C C . THR A 1 71 ? -1.817 7.869 -2.053 1.00 90.19 71 THR A C 1
ATOM 585 O O . THR A 1 71 ? -2.993 8.203 -2.078 1.00 90.19 71 THR A O 1
ATOM 588 N N . THR A 1 72 ? -0.992 8.119 -3.076 1.00 91.00 72 THR A N 1
ATOM 589 C CA . THR A 1 72 ? -1.425 8.795 -4.315 1.00 91.00 72 THR A CA 1
ATOM 590 C C . THR A 1 72 ? -2.083 7.863 -5.332 1.00 91.00 72 THR A C 1
ATOM 592 O O . THR A 1 72 ? -2.618 8.331 -6.335 1.00 91.00 72 THR A O 1
ATOM 595 N N . ILE A 1 73 ? -2.038 6.547 -5.108 1.00 94.50 73 ILE A N 1
ATOM 596 C CA . ILE A 1 73 ? -2.577 5.560 -6.048 1.00 94.50 73 ILE A CA 1
ATOM 597 C C . ILE A 1 73 ? -4.104 5.562 -5.979 1.00 94.50 73 ILE A C 1
ATOM 599 O O . ILE A 1 73 ? -4.684 5.601 -4.896 1.00 94.50 73 ILE A O 1
ATOM 603 N N . ALA A 1 74 ? -4.761 5.454 -7.138 1.00 93.44 74 ALA A N 1
ATOM 604 C CA . ALA A 1 74 ? -6.222 5.492 -7.251 1.00 93.44 74 ALA A CA 1
ATOM 605 C C . ALA A 1 74 ? -6.930 4.435 -6.386 1.00 93.44 74 ALA A C 1
ATOM 607 O O . ALA A 1 74 ? -8.040 4.668 -5.921 1.00 93.44 74 ALA A O 1
ATOM 608 N N . PHE A 1 75 ? -6.268 3.303 -6.123 1.00 93.88 75 PHE A N 1
ATOM 609 C CA . PHE A 1 75 ? -6.744 2.266 -5.208 1.00 93.88 75 PHE A CA 1
ATOM 610 C C . PHE A 1 75 ? -7.033 2.800 -3.792 1.00 93.88 75 PHE A C 1
ATOM 612 O O . PHE A 1 75 ? -7.947 2.313 -3.137 1.00 93.88 75 PHE A O 1
ATOM 619 N N . PHE A 1 76 ? -6.295 3.816 -3.334 1.00 92.19 76 PHE A N 1
ATOM 620 C CA . PHE A 1 76 ? -6.424 4.397 -1.995 1.00 92.19 76 PHE A CA 1
ATOM 621 C C . PHE A 1 76 ? -7.197 5.723 -1.953 1.00 92.19 76 PHE A C 1
ATOM 623 O O . PHE A 1 76 ? -7.273 6.322 -0.885 1.00 92.19 76 PHE A O 1
ATOM 630 N N . LYS A 1 77 ? -7.785 6.189 -3.066 1.00 87.69 77 LYS A N 1
ATOM 631 C CA . LYS A 1 77 ? -8.388 7.535 -3.172 1.00 87.69 77 LYS A CA 1
ATOM 632 C C . LYS A 1 77 ? -9.399 7.856 -2.061 1.00 87.69 77 LYS A C 1
ATOM 634 O O . LYS A 1 77 ? -9.392 8.967 -1.545 1.00 87.69 77 LYS A O 1
ATOM 639 N N . ASP A 1 78 ? -10.224 6.882 -1.687 1.00 87.44 78 ASP A N 1
ATOM 640 C CA . ASP A 1 78 ? -11.285 7.055 -0.685 1.00 87.44 78 ASP A CA 1
ATOM 641 C C . ASP A 1 78 ? -10.937 6.401 0.666 1.00 87.44 78 ASP A C 1
ATOM 643 O O . ASP A 1 78 ? -11.765 6.327 1.577 1.00 87.44 78 ASP A O 1
ATOM 647 N N . TYR A 1 79 ? -9.700 5.916 0.819 1.00 88.56 79 TYR A N 1
ATOM 648 C CA . TYR A 1 79 ? -9.234 5.289 2.048 1.00 88.56 79 TYR A CA 1
ATOM 649 C C . TYR A 1 79 ? -8.639 6.335 2.995 1.00 88.56 79 TYR A C 1
ATOM 651 O O . TYR A 1 79 ? -7.690 7.039 2.659 1.00 88.56 79 TYR A O 1
ATOM 659 N N . GLN A 1 80 ? -9.177 6.423 4.211 1.00 88.25 80 GLN A N 1
ATOM 660 C CA . GLN A 1 80 ? -8.784 7.433 5.200 1.00 88.25 80 GLN A CA 1
ATOM 661 C C . GLN A 1 80 ? -7.536 6.991 5.978 1.00 88.25 80 GLN A C 1
ATOM 663 O O . GLN A 1 80 ? -7.615 6.569 7.134 1.00 88.25 80 GLN A O 1
ATOM 668 N N . ILE A 1 81 ? -6.374 7.066 5.323 1.00 88.06 81 ILE A N 1
ATOM 669 C CA . ILE A 1 81 ? -5.071 6.619 5.852 1.00 88.06 81 ILE A CA 1
ATOM 670 C C . ILE A 1 81 ? -4.715 7.337 7.161 1.00 88.06 81 ILE A C 1
ATOM 672 O O . ILE A 1 81 ? -4.106 6.750 8.055 1.00 88.06 81 ILE A O 1
ATOM 676 N N . GLU A 1 82 ? -5.108 8.596 7.291 1.00 89.25 82 GLU A N 1
ATOM 677 C CA . GLU A 1 82 ? -4.869 9.454 8.450 1.00 89.25 82 GLU A CA 1
ATOM 678 C C . GLU A 1 82 ? -5.550 8.881 9.696 1.00 89.25 82 GLU A C 1
ATOM 680 O O . GLU A 1 82 ? -4.900 8.671 10.718 1.00 89.25 82 GLU A O 1
ATOM 685 N N . LYS A 1 83 ? -6.822 8.483 9.578 1.00 89.00 83 LYS A N 1
ATOM 686 C CA . LYS A 1 83 ? -7.572 7.873 10.685 1.00 89.00 83 LYS A CA 1
ATOM 687 C C . LYS A 1 83 ? -6.981 6.541 11.136 1.00 89.00 83 LYS A C 1
ATOM 689 O O . LYS A 1 83 ? -7.003 6.198 12.317 1.00 89.00 83 LYS A O 1
ATOM 694 N N . VAL A 1 84 ? -6.427 5.785 10.192 1.00 88.06 84 VAL A N 1
ATOM 695 C CA . VAL A 1 84 ? -5.758 4.511 10.477 1.00 88.06 84 VAL A CA 1
ATOM 696 C C . VAL A 1 84 ? -4.466 4.752 11.255 1.00 88.06 84 VAL A C 1
ATOM 698 O O . VAL A 1 84 ? -4.202 4.047 12.228 1.00 88.06 84 VAL A O 1
ATOM 701 N N . LYS A 1 85 ? -3.691 5.782 10.888 1.00 86.94 85 LYS A N 1
ATOM 702 C CA . LYS A 1 85 ? -2.488 6.190 11.635 1.00 86.94 85 LYS A CA 1
ATOM 703 C C . LYS A 1 85 ? -2.823 6.637 13.058 1.00 86.94 85 LYS A C 1
ATOM 705 O O . LYS A 1 85 ? -2.105 6.284 13.988 1.00 86.94 85 LYS A O 1
ATOM 710 N N . GLU A 1 86 ? -3.928 7.355 13.225 1.00 93.06 86 GLU A N 1
ATOM 711 C CA . GLU A 1 86 ? -4.434 7.812 14.526 1.00 93.06 86 GLU A CA 1
ATOM 712 C C . GLU A 1 86 ? -5.124 6.702 15.338 1.00 93.06 86 GLU A C 1
ATOM 714 O O . GLU A 1 86 ? -5.543 6.938 16.469 1.00 93.06 86 GLU A O 1
ATOM 719 N N . LYS A 1 87 ? -5.240 5.483 14.787 1.00 89.44 87 LYS A N 1
ATOM 720 C CA . LYS A 1 87 ? -5.934 4.334 15.397 1.00 89.44 87 LYS A CA 1
ATOM 721 C C . LYS A 1 87 ? -7.395 4.623 15.763 1.00 89.44 87 LYS A C 1
ATOM 723 O O . LYS A 1 87 ? -7.965 3.951 16.619 1.00 89.44 87 LYS A O 1
ATOM 728 N N . THR A 1 88 ? -8.021 5.595 15.101 1.00 89.94 88 THR A N 1
ATOM 729 C CA . THR A 1 88 ? -9.423 5.964 15.354 1.00 89.94 88 THR A CA 1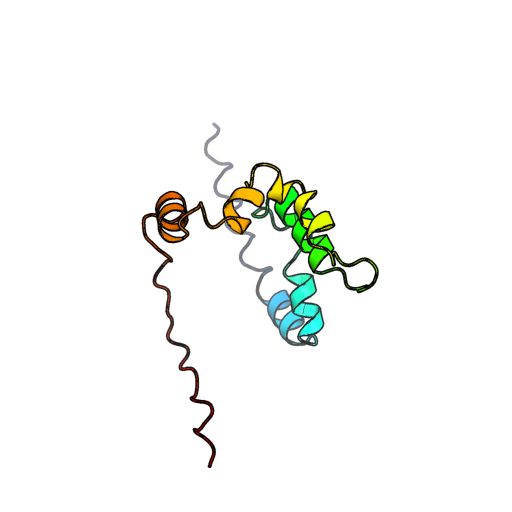
ATOM 730 C C . THR A 1 88 ? -10.399 4.981 14.716 1.00 89.94 88 THR A C 1
ATOM 732 O O . THR A 1 88 ? -11.565 4.919 15.100 1.00 89.94 88 THR A O 1
ATOM 735 N N . VAL A 1 89 ? -9.925 4.169 13.766 1.00 85.31 89 VAL A N 1
AT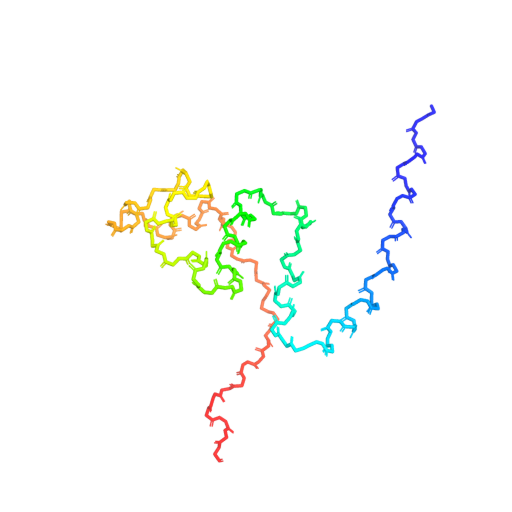OM 736 C CA . VAL A 1 89 ? -10.723 3.127 13.122 1.00 85.31 89 VAL A CA 1
ATOM 737 C C . VAL A 1 89 ? -10.481 1.780 13.796 1.00 85.31 89 VAL A C 1
ATOM 739 O O . VAL A 1 89 ? -9.375 1.246 13.748 1.00 85.31 89 VAL A O 1
ATOM 742 N N . SER A 1 90 ? -11.528 1.204 14.392 1.00 86.94 90 SER A N 1
ATOM 743 C CA . SER A 1 90 ? -11.474 -0.153 14.945 1.00 86.94 90 SER A CA 1
ATOM 744 C C . SER A 1 90 ? -11.356 -1.186 13.815 1.00 86.94 90 SER A C 1
ATOM 746 O O . SER A 1 90 ? -12.282 -1.291 13.000 1.00 86.94 90 SER A O 1
ATOM 748 N N . PRO A 1 91 ? -10.282 -2.002 13.771 1.00 86.31 91 PRO A N 1
ATOM 749 C CA . PRO A 1 91 ? -10.138 -3.048 12.759 1.00 86.31 91 PRO A CA 1
ATOM 750 C C . PRO A 1 91 ? -11.293 -4.050 12.801 1.00 86.31 91 PRO A C 1
ATOM 752 O O . PRO A 1 91 ? -11.784 -4.471 11.761 1.00 86.31 91 PRO A O 1
ATOM 755 N N . LYS A 1 92 ? -11.790 -4.378 14.003 1.00 87.31 92 LYS A N 1
ATOM 756 C CA . LYS A 1 92 ? -12.921 -5.297 14.182 1.00 87.31 92 LYS A CA 1
ATOM 757 C C . LYS A 1 92 ? -14.197 -4.756 13.535 1.00 87.31 92 LYS A C 1
ATOM 759 O O . LYS A 1 92 ? -14.895 -5.506 12.862 1.00 87.31 92 LYS A O 1
ATOM 764 N N . ALA A 1 93 ? -14.470 -3.461 13.702 1.00 86.88 93 ALA A N 1
ATOM 765 C CA . ALA A 1 93 ? -15.637 -2.822 13.100 1.00 86.88 93 ALA A CA 1
ATOM 766 C C . ALA A 1 93 ? -15.532 -2.779 11.565 1.00 86.88 93 ALA A C 1
ATOM 768 O O . ALA A 1 93 ? -16.494 -3.101 10.874 1.00 86.88 93 ALA A O 1
ATOM 769 N N . LEU A 1 94 ? -14.351 -2.458 11.019 1.00 84.81 94 LEU A N 1
ATOM 770 C CA . LEU A 1 94 ? -14.113 -2.518 9.570 1.00 84.81 94 LEU A CA 1
ATOM 771 C C . LEU A 1 94 ? -14.323 -3.924 9.009 1.00 84.81 94 LEU A C 1
ATOM 773 O O . LEU A 1 94 ? -14.987 -4.093 7.987 1.00 84.81 94 LEU A O 1
ATOM 777 N N . LEU A 1 95 ? -13.759 -4.931 9.677 1.00 85.44 95 LEU A N 1
ATOM 778 C CA . LEU A 1 95 ? -13.873 -6.317 9.241 1.00 85.44 95 LEU A CA 1
ATOM 779 C C . LEU A 1 95 ? -15.326 -6.786 9.256 1.00 85.44 95 LEU A C 1
ATOM 781 O O . LEU A 1 95 ? -15.741 -7.421 8.299 1.00 85.44 95 LEU A O 1
ATOM 785 N N . GLN A 1 96 ? -16.118 -6.423 10.265 1.00 87.75 96 GLN A N 1
ATOM 786 C CA . GLN A 1 96 ? -17.547 -6.751 10.292 1.00 87.75 96 GLN A CA 1
ATOM 787 C C . GLN A 1 96 ? -18.327 -6.086 9.150 1.00 87.75 96 GLN A C 1
ATOM 789 O O . GLN A 1 96 ? -19.205 -6.718 8.569 1.00 87.75 96 GLN A O 1
ATOM 794 N N . ASN A 1 97 ? -17.982 -4.851 8.779 1.00 86.44 97 ASN A N 1
ATOM 795 C CA . ASN A 1 97 ? -18.657 -4.144 7.689 1.00 86.44 97 ASN A CA 1
ATOM 796 C C . ASN A 1 97 ? -18.363 -4.754 6.307 1.00 86.44 97 ASN A C 1
ATOM 798 O O . ASN A 1 97 ? -19.249 -4.798 5.458 1.00 86.44 97 ASN A O 1
ATOM 802 N N . HIS A 1 98 ? -17.129 -5.211 6.068 1.00 84.19 98 HIS A N 1
ATOM 803 C CA . HIS A 1 98 ? -16.709 -5.743 4.762 1.00 84.19 98 HIS A CA 1
ATOM 804 C C . HIS A 1 98 ? -16.797 -7.272 4.656 1.00 84.19 98 HIS A C 1
ATOM 806 O O . HIS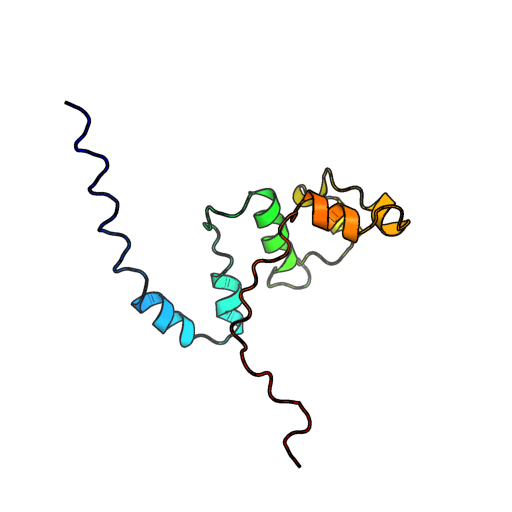 A 1 98 ? -16.992 -7.807 3.566 1.00 84.19 98 HIS A O 1
ATOM 812 N N . TYR A 1 99 ? -16.669 -7.971 5.781 1.00 85.19 99 TYR A N 1
ATOM 813 C CA . TYR A 1 99 ? -16.669 -9.428 5.902 1.00 85.19 99 TYR A CA 1
ATOM 814 C C . TYR A 1 99 ? -17.579 -9.854 7.068 1.00 85.19 99 TYR A C 1
ATOM 816 O O . TYR A 1 99 ? -17.101 -10.417 8.056 1.00 85.19 99 TYR A O 1
ATOM 824 N N . PRO A 1 100 ? -18.901 -9.607 6.978 1.00 84.44 100 PRO A N 1
ATOM 825 C CA . PRO A 1 100 ? -19.834 -9.858 8.083 1.00 84.44 100 PRO A CA 1
ATOM 826 C C . PRO A 1 100 ? -19.886 -11.331 8.506 1.00 84.44 100 PRO A C 1
ATOM 828 O O . PRO A 1 100 ? -20.063 -11.631 9.681 1.00 84.44 100 PRO A O 1
ATOM 831 N N . ASN A 1 101 ? -19.662 -12.248 7.563 1.00 85.38 101 ASN A N 1
ATOM 832 C CA . ASN A 1 101 ? -19.665 -13.693 7.803 1.00 85.38 101 ASN A CA 1
ATOM 833 C C . ASN A 1 101 ? -18.271 -14.246 8.146 1.00 85.38 101 ASN A C 1
ATOM 835 O O . ASN A 1 101 ? -18.079 -15.459 8.148 1.00 85.38 101 ASN A O 1
ATOM 839 N N . GLY A 1 102 ? -17.297 -13.364 8.400 1.00 74.94 102 GLY A N 1
ATOM 840 C CA . GLY A 1 102 ? -15.904 -13.736 8.610 1.00 74.94 102 GLY A CA 1
ATOM 841 C C . GLY A 1 102 ? -15.211 -14.262 7.344 1.00 74.94 102 GLY A C 1
ATOM 842 O O . GLY A 1 102 ? -15.815 -14.342 6.267 1.00 74.94 102 GLY A O 1
ATOM 843 N N . PRO A 1 103 ? -13.910 -14.586 7.435 1.00 73.31 103 PRO A N 1
ATOM 844 C CA . PRO A 1 103 ? -13.225 -15.327 6.383 1.00 73.31 103 PRO A CA 1
ATOM 845 C C . PRO A 1 103 ? -13.924 -16.674 6.157 1.00 73.31 103 PRO A C 1
ATOM 847 O O . PRO A 1 103 ? -14.415 -17.298 7.095 1.00 73.31 103 PRO A O 1
ATOM 850 N N . ARG A 1 104 ? -13.982 -17.139 4.903 1.00 71.75 104 ARG A N 1
ATOM 851 C CA . ARG A 1 104 ? -14.478 -18.491 4.614 1.00 71.75 104 ARG A CA 1
ATOM 852 C C . ARG A 1 104 ? -13.573 -19.480 5.349 1.00 71.75 104 ARG A C 1
ATOM 854 O O . ARG A 1 104 ? -12.372 -19.478 5.095 1.00 71.75 104 ARG A O 1
ATOM 861 N N . ASN A 1 105 ? -14.149 -20.313 6.215 1.00 62.75 105 ASN A N 1
ATOM 862 C CA . ASN A 1 105 ? -13.474 -21.455 6.829 1.00 62.75 105 ASN A CA 1
ATOM 863 C C . ASN A 1 105 ? -13.090 -22.451 5.726 1.00 62.75 105 ASN A C 1
ATOM 865 O O . ASN A 1 105 ? -13.798 -23.422 5.480 1.00 62.75 105 ASN A O 1
ATOM 869 N N . ARG A 1 106 ? -12.010 -22.181 4.999 1.00 57.03 106 ARG A N 1
ATOM 870 C CA . ARG A 1 106 ? -11.330 -23.184 4.189 1.00 57.03 106 ARG A CA 1
ATOM 871 C C . ARG A 1 106 ? -9.932 -23.329 4.755 1.00 57.03 106 ARG A C 1
ATOM 873 O O . ARG A 1 106 ? -8.960 -22.855 4.184 1.00 57.03 106 ARG A O 1
ATOM 880 N N . ILE A 1 107 ? -9.900 -23.901 5.950 1.00 58.03 107 ILE A N 1
ATOM 881 C CA . ILE A 1 107 ? -8.713 -24.541 6.484 1.00 58.03 107 ILE A CA 1
ATOM 882 C C . ILE A 1 107 ? -8.802 -25.958 5.915 1.00 58.03 107 ILE A C 1
ATOM 884 O O . ILE A 1 107 ? -9.498 -26.810 6.455 1.00 58.03 107 ILE A O 1
ATOM 888 N N . GLU A 1 108 ? -8.243 -26.164 4.725 1.00 61.75 108 GLU A N 1
ATOM 889 C CA . GLU A 1 108 ? -7.625 -27.462 4.472 1.00 61.75 108 GLU A CA 1
ATOM 890 C C . GLU A 1 108 ? -6.363 -27.376 5.331 1.00 61.75 108 GLU A C 1
ATOM 892 O O . GLU A 1 108 ? -5.545 -26.477 5.134 1.00 61.75 108 GLU A O 1
ATOM 897 N N . GLU A 1 109 ? -6.344 -28.135 6.424 1.00 58.56 109 GLU A N 1
ATOM 898 C CA . GLU A 1 109 ? -5.225 -28.208 7.358 1.00 58.56 109 GLU A CA 1
ATOM 899 C C . GLU A 1 109 ? -4.043 -28.818 6.602 1.00 58.56 109 GLU A C 1
ATOM 901 O O . GLU A 1 109 ? -3.804 -30.018 6.661 1.00 58.56 109 GLU A O 1
ATOM 906 N N . ASP A 1 110 ? -3.331 -28.003 5.826 1.00 58.62 110 ASP A N 1
ATOM 907 C CA . ASP A 1 110 ? -1.949 -28.310 5.497 1.00 58.62 110 ASP A CA 1
ATOM 908 C C . ASP A 1 110 ? -1.226 -28.274 6.846 1.00 58.62 110 ASP A C 1
ATOM 910 O O . ASP A 1 110 ? -1.003 -27.199 7.411 1.00 58.62 110 ASP A O 1
ATOM 914 N N . GLU A 1 111 ? -0.992 -29.458 7.417 1.00 60.78 111 GLU A N 1
ATOM 915 C CA . GLU A 1 111 ? -0.207 -29.666 8.629 1.00 60.78 111 GLU A CA 1
ATOM 916 C C . GLU A 1 111 ? 1.108 -28.891 8.477 1.00 60.78 111 GLU A C 1
ATOM 918 O O . GLU A 1 111 ? 2.007 -29.276 7.730 1.00 60.78 111 GLU A O 1
ATOM 923 N N . PHE A 1 112 ? 1.203 -27.738 9.137 1.00 65.06 112 PHE A N 1
ATOM 924 C CA . PHE A 1 112 ? 2.471 -27.041 9.261 1.00 65.06 112 PHE A CA 1
ATOM 925 C C . PHE A 1 112 ? 3.342 -27.913 10.159 1.00 65.06 112 PHE A C 1
ATOM 927 O O . PHE A 1 112 ? 3.081 -28.010 11.356 1.00 65.06 112 PHE A O 1
ATOM 934 N N . GLU A 1 113 ? 4.347 -28.571 9.580 1.00 69.75 113 GLU A N 1
ATOM 935 C CA . GLU A 1 113 ? 5.378 -29.249 10.360 1.00 69.75 113 GLU A CA 1
ATOM 936 C C . GLU A 1 113 ? 6.006 -28.233 11.324 1.00 69.75 113 GLU A C 1
ATOM 938 O O . GLU A 1 113 ? 6.539 -27.198 10.906 1.00 69.75 113 GLU A O 1
ATOM 943 N N . ASP A 1 114 ? 5.907 -28.514 12.626 1.00 76.00 114 ASP A N 1
ATOM 944 C CA . ASP A 1 114 ? 6.562 -27.721 13.659 1.00 76.00 114 ASP A CA 1
ATOM 945 C C . ASP A 1 114 ? 8.072 -27.666 13.380 1.00 76.00 114 ASP A C 1
ATOM 947 O O . ASP A 1 114 ? 8.726 -28.683 13.120 1.00 76.00 114 ASP A O 1
ATOM 951 N N . PHE A 1 115 ? 8.632 -26.456 13.463 1.00 71.81 115 PHE A N 1
ATOM 952 C CA . PHE A 1 115 ? 10.025 -26.149 13.112 1.00 71.81 115 PHE A CA 1
ATOM 953 C C . PHE A 1 115 ? 11.058 -26.901 13.975 1.00 71.81 115 PHE A C 1
ATOM 955 O O . PHE A 1 115 ? 12.214 -27.023 13.583 1.00 71.81 115 PHE A O 1
ATOM 962 N N . ASP A 1 116 ? 10.634 -27.439 15.121 1.00 72.19 116 ASP A N 1
ATOM 963 C CA . ASP A 1 116 ? 11.476 -28.179 16.069 1.00 72.19 116 ASP A CA 1
ATOM 964 C C . ASP A 1 116 ? 11.447 -29.707 15.860 1.00 72.19 116 ASP A C 1
ATOM 966 O O . ASP A 1 116 ? 12.051 -30.449 16.634 1.00 72.19 116 ASP A O 1
ATOM 970 N N . SER A 1 117 ? 10.768 -30.217 14.825 1.00 71.94 117 SER A N 1
ATOM 971 C CA . SER A 1 117 ? 10.619 -31.668 14.605 1.00 71.94 117 SER A CA 1
ATOM 972 C C . SER A 1 117 ? 11.879 -32.385 14.080 1.00 71.94 117 SER A C 1
ATOM 974 O O . SER A 1 117 ? 11.877 -33.609 13.947 1.00 71.94 117 SER A O 1
ATOM 976 N N . THR A 1 118 ? 12.986 -31.671 13.846 1.00 60.97 118 THR A N 1
ATOM 977 C CA . THR A 1 118 ? 14.285 -32.265 13.490 1.00 60.97 118 THR A CA 1
ATOM 978 C C . THR A 1 118 ? 15.325 -32.020 14.583 1.00 60.97 118 THR A C 1
ATOM 980 O O . THR A 1 118 ? 16.039 -31.015 14.550 1.00 60.97 118 THR A O 1
ATOM 983 N N . ASN A 1 119 ? 15.440 -32.961 15.522 1.00 47.97 119 ASN A N 1
ATOM 984 C CA . ASN A 1 119 ? 16.643 -33.155 16.334 1.00 47.97 119 ASN A CA 1
ATOM 985 C C . ASN A 1 119 ? 17.057 -34.628 16.304 1.00 47.97 119 ASN A C 1
ATOM 987 O O . ASN A 1 119 ? 16.192 -35.477 16.615 1.00 47.97 119 ASN A O 1
#

Sequence (119 aa):
MHQHYFAETLNKESVVGKSEFEALARLPKTIIIFHFIDKKNPRLSAPSRDLLERLLEKDPTKRLRSLRSLTTIAFFKDYQIEKVKEKTVSPKALLQNHYPNGPRNRIEEDEFEDFDSTN

Organism: NCBI:txid559131

Mean predicted aligned error: 16.46 Å

InterPro domains:
  IPR011009 Protein kinase-like domain superfamily [SSF56112] (28-99)

Secondary structure (DSSP, 8-state):
--SSSSSSSTTSTTSTTTHHHHHHTTS-HHHHHHHHS-TT-TTS-HHHHHHHHHHS-SSTTTS---HHHHHTSGGGTT--HHHHHTT-S-HHHHHHHH-TT-S-----------TT---

Solvent-accessible surface area (backbone atoms only — not comparable to full-atom values): 7942 Å² total; per-residue (Å²): 144,84,86,78,81,78,74,74,72,77,78,70,70,82,72,71,65,59,69,57,53,58,56,50,72,74,44,63,72,76,56,49,64,62,56,74,64,44,98,73,54,87,86,57,54,70,44,57,46,57,53,50,54,34,61,63,36,86,52,74,87,75,21,65,83,47,71,75,61,54,60,70,35,72,67,36,69,88,54,64,62,68,45,55,74,70,59,72,57,57,66,68,60,54,44,45,72,78,37,70,84,53,77,81,91,73,76,74,80,73,78,73,76,62,91,76,77,79,125

pLDDT: mean 71.78, std 18.92, range [36.62, 94.5]

Radius of gyration: 21.3 Å; Cα contacts (8 Å, |Δi|>4): 40; chains: 1; bounding box: 53×43×48 Å

Nearest PDB structures (foldseek):
  4fr4-assembly5_E  TM=7.485E-01  e=4.336E-01  Homo sapiens
  4fr4-assembly6_F  TM=7.486E-01  e=4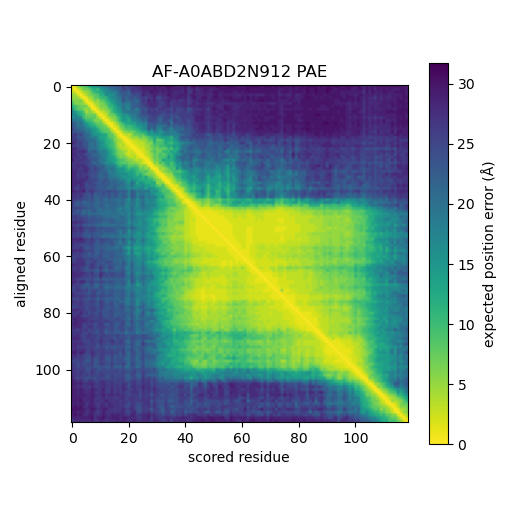.336E-01  Homo sapiens
  4fr4-assembly1_A  TM=6.896E-01  e=1.021E+00  Homo sapiens
  4fr4-assembly2_B  TM=6.766E-01  e=9.605E-01  Homo sapiens